Protein AF-A0A2J0YTH5-F1 (afdb_monomer)

Secondary structure (DSSP, 8-state):
--S-S-HHHHHHHHHHHHHHHS--SGGGGG-BGGGGGGG-SS-GGGS-HHHHHHHHHHHHHHHS---BTTTTB----

Mean predicted aligned error: 3.34 Å

pLDDT: mean 93.42, std 8.61, range [51.75, 98.12]

Organism: Rhizobium meliloti (NCBI:txid382)

Structure (mmCIF, N/CA/C/O backbone):
data_AF-A0A2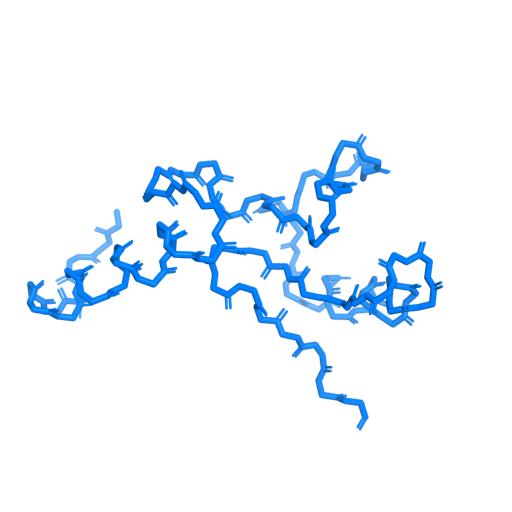J0YTH5-F1
#
_entry.id   AF-A0A2J0YTH5-F1
#
loop_
_atom_site.group_PDB
_atom_site.id
_atom_site.type_symbol
_atom_site.label_atom_id
_atom_site.label_alt_id
_atom_site.label_comp_id
_atom_site.label_asym_id
_atom_site.label_entity_id
_atom_site.label_seq_id
_atom_site.pdbx_PDB_ins_code
_atom_site.Cartn_x
_atom_site.Cartn_y
_atom_site.Cartn_z
_atom_site.occupancy
_atom_site.B_iso_or_equiv
_atom_site.auth_seq_id
_atom_site.auth_comp_id
_atom_site.auth_asym_id
_atom_site.auth_atom_id
_atom_site.pdbx_PDB_model_num
ATOM 1 N N . MET A 1 1 ? -17.529 1.520 4.084 1.00 54.72 1 MET A N 1
ATOM 2 C CA . MET A 1 1 ? -17.053 0.174 4.468 1.00 54.72 1 MET A CA 1
ATOM 3 C C . MET A 1 1 ? -18.104 -0.428 5.375 1.00 54.72 1 MET A C 1
ATOM 5 O O . MET A 1 1 ? -18.558 0.274 6.271 1.00 54.72 1 MET A O 1
ATOM 9 N N . THR A 1 2 ? -18.543 -1.657 5.114 1.00 51.75 2 THR A N 1
ATOM 10 C CA . THR A 1 2 ? -19.417 -2.403 6.028 1.00 51.75 2 THR A CA 1
ATOM 11 C C . THR A 1 2 ? -18.738 -2.448 7.397 1.00 51.75 2 THR A C 1
ATOM 13 O O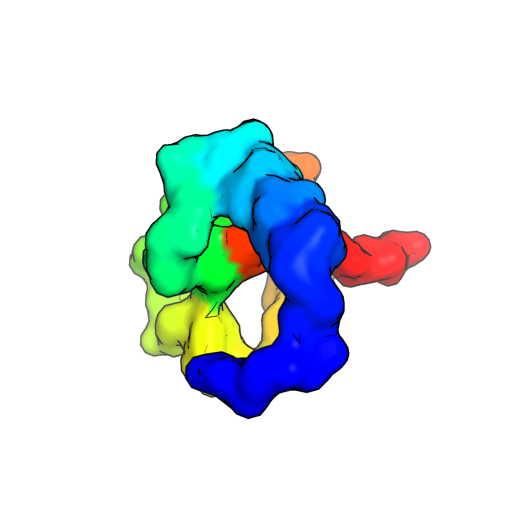 . THR A 1 2 ? -17.534 -2.693 7.468 1.00 51.75 2 THR A O 1
ATOM 16 N N . GLN A 1 3 ? -19.461 -2.143 8.473 1.00 69.25 3 GLN A N 1
ATOM 17 C CA . GLN A 1 3 ? -18.898 -1.991 9.820 1.00 69.25 3 GLN A CA 1
ATOM 18 C C . GLN A 1 3 ? -18.670 -3.365 10.478 1.00 69.25 3 GLN A C 1
ATOM 20 O O . GLN A 1 3 ? -19.156 -3.650 11.563 1.00 69.25 3 GLN A O 1
ATOM 25 N N . THR A 1 4 ? -17.974 -4.256 9.771 1.00 87.62 4 THR A N 1
ATOM 26 C CA . THR A 1 4 ? -17.676 -5.630 10.204 1.00 87.62 4 THR A CA 1
ATOM 27 C C . THR A 1 4 ? -16.408 -5.711 11.050 1.00 87.62 4 THR A C 1
ATOM 29 O O . THR A 1 4 ? -16.084 -6.773 11.571 1.00 87.62 4 THR A O 1
ATOM 32 N N . VAL A 1 5 ? -15.670 -4.605 11.167 1.00 88.75 5 VAL A N 1
ATOM 33 C CA . VAL A 1 5 ? -14.448 -4.506 11.967 1.00 88.75 5 VAL A CA 1
ATOM 34 C C . VAL A 1 5 ? -14.805 -3.888 13.322 1.00 88.75 5 VAL A C 1
ATOM 36 O O . VAL A 1 5 ? -15.312 -2.764 13.342 1.00 88.75 5 VAL A O 1
ATOM 39 N N . PRO A 1 6 ? -14.546 -4.575 14.452 1.00 94.75 6 PRO A N 1
ATOM 40 C CA . PRO A 1 6 ? -14.758 -4.007 15.780 1.00 94.75 6 PRO A CA 1
ATOM 41 C C . PRO A 1 6 ? -13.981 -2.693 15.975 1.00 94.75 6 PRO A C 1
ATOM 43 O O . PRO A 1 6 ? -12.864 -2.580 15.462 1.00 94.75 6 PRO A O 1
ATOM 46 N N . PRO A 1 7 ? -14.492 -1.726 16.763 1.00 93.31 7 PRO A N 1
ATOM 47 C CA . PRO A 1 7 ? -13.859 -0.412 16.913 1.00 93.31 7 PRO A CA 1
ATOM 48 C C . PRO A 1 7 ? -12.377 -0.467 17.309 1.00 93.31 7 PRO A C 1
ATOM 50 O O . PRO A 1 7 ? -11.553 0.211 16.700 1.00 93.31 7 PRO A O 1
ATOM 53 N N . GLY A 1 8 ? -12.011 -1.333 18.261 1.00 95.38 8 GLY A N 1
ATOM 54 C CA . GLY A 1 8 ? -10.613 -1.492 18.680 1.00 95.38 8 GLY A CA 1
ATOM 55 C C . GLY A 1 8 ? -9.698 -2.014 17.566 1.00 95.38 8 GLY A C 1
ATOM 56 O O . GLY A 1 8 ? -8.574 -1.543 17.415 1.00 95.38 8 GLY A O 1
ATOM 57 N N . ALA A 1 9 ? -10.192 -2.930 16.728 1.00 95.25 9 ALA A N 1
ATOM 58 C CA . ALA A 1 9 ? -9.441 -3.419 15.574 1.00 95.25 9 ALA A CA 1
ATOM 59 C C . ALA A 1 9 ? -9.294 -2.331 14.499 1.00 95.25 9 ALA A C 1
ATOM 61 O O . ALA A 1 9 ? -8.228 -2.203 13.906 1.00 95.25 9 ALA A O 1
ATOM 62 N N . ALA A 1 10 ? -10.321 -1.502 14.284 1.00 93.44 10 ALA A N 1
ATOM 63 C CA . ALA A 1 10 ? -10.236 -0.371 13.363 1.00 93.44 10 ALA A CA 1
ATOM 64 C C . ALA A 1 10 ? -9.173 0.649 13.812 1.00 93.44 10 ALA A C 1
ATOM 66 O O . ALA A 1 10 ? -8.386 1.106 12.988 1.00 93.44 10 ALA A O 1
ATOM 67 N N . MET A 1 11 ? -9.082 0.935 15.116 1.00 95.56 11 MET A N 1
ATOM 68 C CA . MET A 1 11 ? -8.037 1.806 15.670 1.00 95.56 11 MET A CA 1
ATOM 69 C C . MET A 1 11 ? -6.630 1.240 15.452 1.00 95.56 11 MET A C 1
ATOM 71 O O . MET A 1 11 ? -5.730 1.974 15.048 1.00 95.56 11 MET A O 1
ATOM 75 N N . LEU A 1 12 ? -6.437 -0.064 15.677 1.00 96.62 12 LEU A N 1
ATOM 76 C CA . LEU A 1 12 ? -5.154 -0.722 15.418 1.00 96.62 12 LEU A CA 1
ATOM 77 C C . LEU A 1 12 ? -4.777 -0.650 13.932 1.00 96.62 12 LEU A C 1
ATOM 79 O O . LEU A 1 12 ? -3.638 -0.354 13.586 1.00 96.62 12 LEU A O 1
ATOM 83 N N . LEU A 1 13 ? -5.741 -0.886 13.046 1.00 95.06 13 LEU A N 1
ATOM 84 C CA . LEU A 1 13 ? -5.540 -0.789 11.606 1.00 95.06 13 LEU A CA 1
ATOM 85 C C . LEU A 1 13 ? -5.225 0.646 11.150 1.00 95.06 13 LEU A C 1
ATOM 87 O O . LEU A 1 13 ? -4.444 0.822 10.219 1.00 95.06 13 LEU A O 1
ATOM 91 N N . ASP A 1 14 ? -5.798 1.672 11.776 1.00 95.75 14 ASP A N 1
ATOM 92 C CA . ASP A 1 14 ? -5.436 3.069 11.511 1.00 95.75 14 ASP A CA 1
ATOM 93 C C . ASP A 1 14 ? -4.002 3.367 11.948 1.00 95.75 14 ASP A C 1
ATOM 95 O O . ASP A 1 14 ? -3.237 3.929 11.164 1.00 95.75 14 ASP A O 1
ATOM 99 N N . PHE A 1 15 ? -3.631 2.926 13.153 1.00 97.00 15 PHE A N 1
ATOM 100 C CA . PHE A 1 15 ? -2.279 3.070 13.690 1.00 97.00 15 PHE A CA 1
ATOM 101 C C . PHE A 1 15 ? -1.228 2.415 12.784 1.00 97.00 15 PHE A C 1
ATOM 103 O O . PHE A 1 15 ? -0.231 3.050 12.447 1.00 97.00 15 PHE A O 1
ATOM 110 N N . ILE A 1 16 ? -1.471 1.180 12.326 1.00 97.00 16 ILE A N 1
ATOM 111 C CA . ILE A 1 16 ? -0.548 0.481 11.420 1.00 97.00 16 ILE A CA 1
ATOM 112 C C . ILE A 1 16 ? -0.400 1.247 10.100 1.00 97.00 16 ILE A C 1
ATOM 114 O O . ILE A 1 16 ? 0.719 1.463 9.656 1.00 97.00 16 ILE A O 1
ATOM 118 N N . ARG A 1 17 ? -1.491 1.713 9.475 1.00 97.00 17 ARG A N 1
ATOM 119 C CA . ARG A 1 17 ? -1.388 2.450 8.196 1.00 97.00 17 ARG A CA 1
ATOM 120 C C . ARG A 1 17 ? -0.642 3.770 8.338 1.00 97.00 17 ARG A C 1
ATOM 122 O O . ARG A 1 17 ? 0.121 4.152 7.454 1.00 97.00 17 ARG A O 1
ATOM 129 N N . GLU A 1 18 ? -0.866 4.473 9.439 1.00 97.25 18 GLU A N 1
ATOM 130 C CA . GLU A 1 18 ? -0.134 5.698 9.734 1.00 97.25 18 GLU A CA 1
ATOM 131 C C . GLU A 1 18 ? 1.364 5.427 9.915 1.00 97.25 18 GLU A C 1
ATOM 133 O O . GLU A 1 18 ? 2.172 6.151 9.338 1.00 97.25 18 GLU A O 1
ATOM 138 N N . ALA A 1 19 ? 1.736 4.349 10.609 1.00 97.50 19 ALA A N 1
ATOM 139 C CA . ALA A 1 19 ? 3.131 3.946 10.769 1.00 97.50 19 ALA A CA 1
ATOM 140 C C . ALA A 1 19 ? 3.787 3.496 9.449 1.00 97.50 19 ALA A C 1
ATOM 142 O O . ALA A 1 19 ? 4.918 3.876 9.163 1.00 97.50 19 ALA A O 1
ATOM 143 N N . GLU A 1 20 ? 3.078 2.710 8.638 1.00 96.94 20 GLU A N 1
ATOM 144 C CA . GLU A 1 20 ? 3.612 2.119 7.405 1.00 96.94 20 GLU A CA 1
ATOM 145 C C . GLU A 1 20 ? 3.761 3.139 6.271 1.00 96.94 20 GLU A C 1
ATOM 147 O O . GLU A 1 20 ? 4.735 3.112 5.519 1.00 96.94 20 GLU A O 1
ATOM 152 N N . VAL A 1 21 ? 2.774 4.024 6.098 1.00 97.06 21 VAL A N 1
ATOM 153 C CA . VAL A 1 21 ? 2.699 4.887 4.908 1.00 97.06 21 VAL A CA 1
ATOM 154 C C . VAL A 1 21 ? 2.376 6.350 5.215 1.00 97.06 21 VAL A C 1
ATOM 156 O O . VAL A 1 21 ? 2.091 7.124 4.300 1.00 97.06 21 VAL A O 1
ATOM 159 N N . GLY A 1 22 ? 2.405 6.746 6.490 1.00 96.31 22 GLY A N 1
ATOM 160 C CA . GLY A 1 22 ? 2.224 8.136 6.921 1.00 96.31 22 GLY A CA 1
ATOM 161 C C . GLY A 1 22 ? 0.788 8.653 6.810 1.00 96.31 22 GLY A C 1
ATOM 162 O O . GLY A 1 22 ? 0.558 9.859 6.872 1.00 96.31 22 GLY A O 1
ATOM 163 N N . SER A 1 23 ? -0.199 7.778 6.588 1.00 94.62 23 SER A N 1
ATOM 164 C CA . SER A 1 23 ? -1.599 8.189 6.479 1.00 94.62 23 SER A CA 1
ATOM 165 C C . SER A 1 23 ? -2.572 7.069 6.821 1.00 94.62 23 SER A C 1
ATOM 167 O O . SER A 1 23 ? -2.467 5.956 6.318 1.00 94.62 23 SER A O 1
ATOM 169 N N . LYS A 1 24 ? -3.619 7.409 7.575 1.00 93.44 24 LYS A N 1
ATOM 170 C CA . LYS A 1 24 ? -4.818 6.572 7.765 1.00 93.44 24 LYS A CA 1
ATOM 171 C C . LYS A 1 24 ? -5.912 6.810 6.714 1.00 93.44 24 LYS A C 1
ATOM 173 O O . LYS A 1 24 ? -6.942 6.133 6.699 1.00 93.44 24 LYS A O 1
ATOM 178 N N . GLY A 1 25 ? -5.723 7.782 5.821 1.00 93.62 25 GLY A N 1
ATOM 179 C CA . GLY A 1 25 ? -6.697 8.128 4.785 1.00 93.62 25 GLY A CA 1
ATOM 180 C C . GLY A 1 25 ? -6.800 7.064 3.692 1.00 93.62 25 GLY A C 1
ATOM 181 O O . GLY A 1 25 ? -5.988 6.145 3.614 1.00 93.62 25 GLY A O 1
ATOM 182 N N . ARG A 1 26 ? -7.779 7.194 2.792 1.00 93.19 26 ARG A N 1
ATOM 183 C CA . ARG A 1 26 ? -7.965 6.259 1.665 1.00 93.19 26 ARG A CA 1
ATOM 184 C C . ARG A 1 26 ? -6.711 6.126 0.797 1.00 93.19 26 ARG A C 1
ATOM 186 O O . ARG A 1 26 ? -6.414 5.032 0.331 1.00 93.19 26 ARG A O 1
ATOM 193 N N . ALA A 1 27 ? -5.986 7.223 0.582 1.00 94.62 27 ALA A N 1
ATOM 194 C CA . ALA A 1 27 ? -4.794 7.249 -0.266 1.00 94.62 27 ALA A CA 1
ATOM 195 C C . ALA A 1 27 ? -3.689 6.279 0.202 1.00 94.62 27 ALA A C 1
ATOM 197 O O . ALA A 1 27 ? -2.907 5.820 -0.624 1.00 94.62 27 ALA A O 1
ATOM 198 N N . SER A 1 28 ? -3.678 5.893 1.488 1.00 96.69 28 SER A N 1
ATOM 199 C CA . SER A 1 28 ? -2.779 4.855 2.023 1.00 96.69 28 SER A CA 1
ATOM 200 C C . SER A 1 28 ? -2.841 3.546 1.231 1.00 96.69 28 SER A C 1
ATOM 202 O O . SER A 1 28 ? -1.825 2.883 1.044 1.00 96.69 28 SER A O 1
ATOM 204 N N . TYR A 1 29 ? -4.012 3.192 0.694 1.00 97.19 29 TYR A N 1
ATOM 205 C CA . TYR A 1 29 ? -4.203 1.967 -0.078 1.00 97.19 29 TYR A CA 1
ATOM 206 C C . TYR A 1 29 ? -3.581 1.993 -1.476 1.00 97.19 29 TYR A C 1
ATOM 208 O O . TYR A 1 29 ? -3.506 0.936 -2.095 1.00 97.19 29 TYR A O 1
ATOM 216 N N . ASP A 1 30 ? -3.125 3.146 -1.974 1.00 97.50 30 ASP A N 1
ATOM 217 C CA . ASP A 1 30 ? -2.424 3.225 -3.260 1.00 97.50 30 ASP A CA 1
ATOM 218 C C . ASP A 1 30 ? -0.902 3.173 -3.130 1.00 97.50 30 ASP A C 1
ATOM 220 O O . ASP A 1 30 ? -0.221 3.149 -4.148 1.00 97.50 30 ASP A O 1
ATOM 224 N N . VAL A 1 31 ? -0.345 3.171 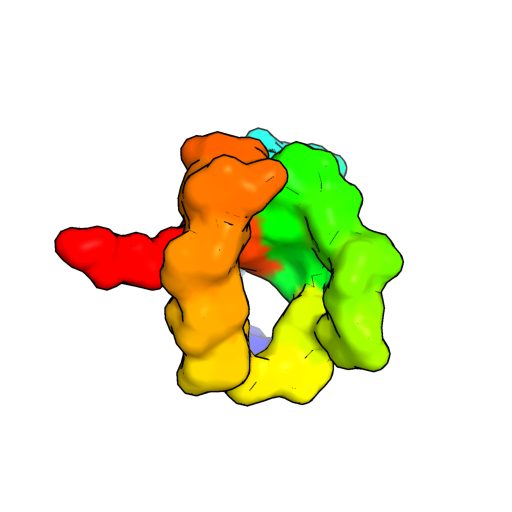-1.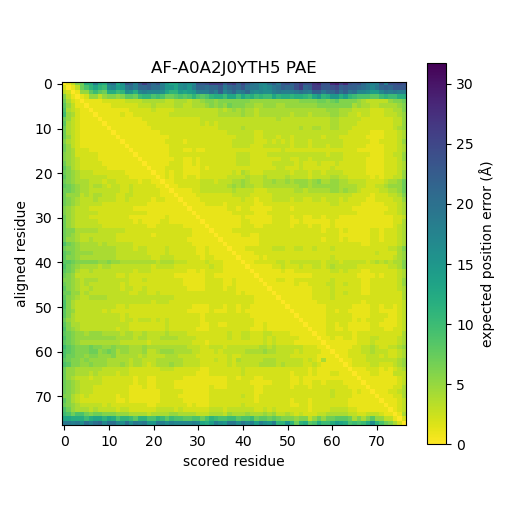918 1.00 98.12 31 VAL A N 1
ATOM 225 C CA . VAL A 1 31 ? 1.101 3.332 -1.730 1.00 98.12 31 VAL A CA 1
ATOM 226 C C . VAL A 1 31 ? 1.852 2.068 -2.133 1.00 98.12 31 VAL A C 1
ATOM 228 O O . VAL A 1 31 ? 1.563 0.975 -1.655 1.00 98.12 31 VAL A O 1
ATOM 231 N N . ILE A 1 32 ? 2.860 2.229 -2.986 1.00 97.94 32 ILE A N 1
ATOM 232 C CA . ILE A 1 32 ? 3.882 1.208 -3.247 1.00 97.94 32 ILE A CA 1
ATOM 233 C C . ILE A 1 32 ? 5.155 1.659 -2.551 1.00 97.94 32 ILE A C 1
ATOM 235 O O . ILE A 1 32 ? 5.450 2.856 -2.564 1.00 97.94 32 ILE A O 1
ATOM 239 N N . TYR A 1 33 ? 5.912 0.719 -1.981 1.00 97.06 33 TYR A N 1
ATOM 240 C CA . TYR A 1 33 ? 7.211 0.988 -1.366 1.00 97.06 33 TYR A CA 1
ATOM 241 C C . TYR A 1 33 ? 8.048 1.985 -2.182 1.00 97.06 33 TYR A C 1
ATOM 243 O O . TYR A 1 33 ? 8.146 1.875 -3.409 1.00 97.06 33 TYR A O 1
ATOM 251 N N . GLY A 1 34 ? 8.622 2.984 -1.506 1.00 96.12 34 GLY A N 1
ATOM 252 C CA . GLY A 1 34 ? 9.370 4.068 -2.152 1.00 96.12 34 GLY A CA 1
ATOM 253 C C . GLY A 1 34 ? 8.510 5.021 -2.996 1.00 96.12 34 GLY A C 1
ATOM 254 O O . GLY A 1 34 ? 9.029 5.662 -3.904 1.00 96.12 34 GLY A O 1
ATOM 255 N N . HIS A 1 35 ? 7.202 5.090 -2.737 1.00 97.00 35 HIS A N 1
ATOM 256 C CA . HIS A 1 35 ? 6.225 5.934 -3.435 1.00 97.00 35 HIS A CA 1
ATOM 257 C C . HIS A 1 35 ? 6.158 5.723 -4.962 1.00 97.00 35 HIS A C 1
ATOM 259 O O . HIS A 1 35 ? 5.967 6.660 -5.740 1.00 97.00 35 HIS A O 1
ATOM 265 N N . ASN A 1 36 ? 6.283 4.472 -5.417 1.00 97.38 36 ASN A N 1
ATOM 266 C CA . ASN A 1 36 ? 6.325 4.128 -6.845 1.00 97.38 36 ASN A CA 1
ATOM 267 C C . ASN A 1 36 ? 4.950 4.074 -7.544 1.00 97.38 36 ASN A C 1
ATOM 269 O O . ASN A 1 36 ? 4.890 3.830 -8.748 1.00 97.38 36 ASN A O 1
ATOM 273 N N . GLN A 1 37 ? 3.841 4.326 -6.845 1.00 96.94 37 GLN A N 1
ATOM 274 C CA . GLN A 1 37 ? 2.482 4.169 -7.384 1.00 96.94 37 GLN A CA 1
ATOM 275 C C . GLN A 1 37 ? 2.153 5.060 -8.585 1.00 96.94 37 GLN A C 1
ATOM 277 O O . GLN A 1 37 ? 1.354 4.667 -9.431 1.00 96.94 37 GLN A O 1
ATOM 282 N N . GLY A 1 38 ? 2.812 6.217 -8.716 1.00 96.31 38 GLY A N 1
ATOM 283 C CA . GLY A 1 38 ? 2.667 7.091 -9.887 1.00 96.31 38 GLY A CA 1
ATOM 284 C C . GLY A 1 38 ? 3.219 6.489 -11.186 1.00 96.31 38 GLY A C 1
ATOM 285 O O . GLY A 1 38 ? 2.968 7.024 -12.259 1.00 96.31 38 GLY A O 1
ATOM 286 N N . LYS A 1 39 ? 3.960 5.377 -11.104 1.00 95.31 39 LYS A N 1
ATOM 287 C CA . LYS A 1 39 ? 4.510 4.653 -12.261 1.00 95.31 39 LYS A CA 1
ATOM 288 C C . LYS A 1 39 ? 3.558 3.587 -12.808 1.00 95.31 39 LYS A C 1
ATOM 290 O O . LYS A 1 39 ? 3.865 2.970 -13.825 1.00 95.31 39 LYS A O 1
ATOM 295 N N . LEU A 1 40 ? 2.436 3.321 -12.135 1.00 95.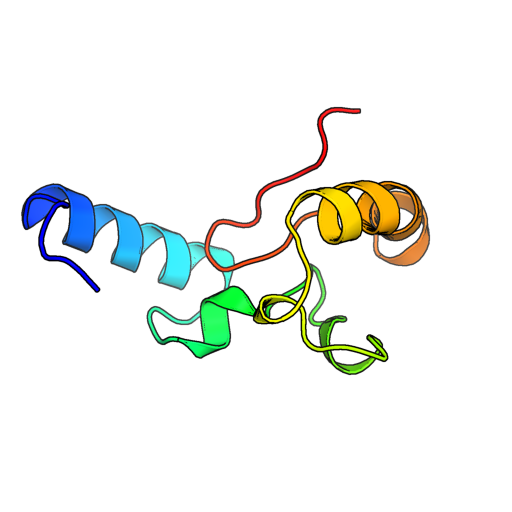62 40 LEU A N 1
ATOM 296 C CA . LEU A 1 40 ? 1.457 2.353 -12.616 1.00 95.62 40 LEU A CA 1
ATOM 297 C C . LEU A 1 40 ? 0.576 2.959 -13.711 1.00 95.62 40 LEU A C 1
ATOM 299 O O . LEU A 1 40 ? 0.092 4.078 -13.589 1.00 95.62 40 LEU A O 1
ATOM 303 N N . THR A 1 41 ? 0.282 2.170 -14.743 1.00 94.56 41 THR A N 1
ATOM 304 C CA . THR A 1 41 ? -0.710 2.524 -15.775 1.00 94.56 41 THR A CA 1
ATOM 305 C C . THR A 1 41 ? -2.150 2.463 -15.260 1.00 94.56 41 THR A C 1
ATOM 307 O O . THR A 1 41 ? -3.055 3.041 -15.855 1.00 94.56 41 THR A O 1
ATOM 310 N N . LYS A 1 42 ? -2.366 1.755 -14.148 1.00 96.25 42 LYS A N 1
ATOM 311 C CA . LYS A 1 42 ? -3.651 1.550 -13.482 1.00 96.25 42 LYS A CA 1
ATOM 312 C C . LYS A 1 42 ? -3.443 1.754 -11.980 1.00 96.25 42 LYS A C 1
ATOM 314 O O . LYS A 1 42 ? -2.528 1.129 -11.446 1.00 96.25 42 LYS A O 1
ATOM 319 N N . PRO A 1 43 ? -4.246 2.576 -11.275 1.00 96.81 43 PRO A N 1
ATOM 320 C CA . PRO A 1 43 ? -4.024 2.791 -9.848 1.00 96.81 43 PRO A CA 1
ATOM 321 C C . PRO A 1 43 ? -4.143 1.478 -9.072 1.00 96.81 43 PRO A C 1
ATOM 323 O O . PRO A 1 43 ? -4.990 0.643 -9.401 1.00 96.81 43 PRO A O 1
ATOM 326 N N . LEU A 1 44 ? -3.327 1.320 -8.028 1.00 97.56 44 LEU A N 1
ATOM 327 C CA . LEU A 1 44 ? -3.187 0.066 -7.283 1.00 97.56 44 LEU A CA 1
ATOM 328 C C . LEU A 1 44 ? -4.537 -0.484 -6.801 1.00 97.56 44 LEU A C 1
ATOM 330 O O . LEU A 1 44 ? -4.837 -1.659 -6.969 1.00 97.56 44 LEU A O 1
ATOM 334 N N . THR A 1 45 ? -5.394 0.383 -6.274 1.00 96.94 45 THR A N 1
ATOM 335 C CA . THR A 1 45 ? -6.732 0.021 -5.776 1.00 96.94 45 THR A CA 1
ATOM 336 C C . THR A 1 45 ? -7.771 -0.322 -6.845 1.00 96.94 45 THR A C 1
ATOM 338 O O . THR A 1 45 ? -8.846 -0.806 -6.503 1.00 96.94 45 THR A O 1
ATOM 341 N N . HIS A 1 46 ? -7.475 -0.104 -8.127 1.00 97.88 46 HIS A N 1
ATOM 342 C CA . HIS A 1 46 ? -8.296 -0.614 -9.228 1.00 97.88 46 HIS A CA 1
ATOM 343 C C . HIS A 1 46 ? -7.814 -1.986 -9.715 1.00 97.88 46 HIS A C 1
ATOM 345 O O . HIS A 1 46 ? -8.489 -2.623 -10.528 1.00 97.88 46 HIS A O 1
ATOM 351 N N . MET A 1 47 ? -6.631 -2.435 -9.285 1.00 97.88 47 MET A N 1
ATOM 352 C CA . MET A 1 47 ? -6.081 -3.731 -9.664 1.00 97.88 47 MET A CA 1
ATOM 353 C C . MET A 1 47 ? -6.753 -4.856 -8.872 1.00 97.88 47 MET A C 1
ATOM 355 O O . MET A 1 47 ? -7.013 -4.730 -7.677 1.00 97.88 47 MET A O 1
ATOM 359 N N . ALA A 1 48 ? -6.991 -5.994 -9.522 1.00 97.31 48 ALA A N 1
ATOM 360 C CA . ALA A 1 48 ? -7.335 -7.214 -8.805 1.00 97.31 48 ALA A CA 1
ATOM 361 C C . ALA A 1 48 ? -6.118 -7.708 -8.005 1.00 97.31 48 ALA A C 1
ATOM 363 O O . ALA A 1 48 ? -4.978 -7.555 -8.445 1.00 97.31 48 ALA A O 1
ATOM 364 N N . ILE A 1 49 ? -6.341 -8.384 -6.874 1.00 95.00 49 ILE A N 1
ATOM 365 C CA . ILE A 1 49 ? -5.248 -8.901 -6.027 1.00 95.00 49 ILE A CA 1
ATOM 366 C C . ILE A 1 49 ? -4.255 -9.759 -6.831 1.00 95.00 49 ILE A C 1
ATOM 368 O O . ILE A 1 49 ? -3.045 -9.610 -6.680 1.00 95.00 49 ILE A O 1
ATOM 372 N N . ALA A 1 50 ? -4.741 -10.591 -7.760 1.00 95.81 50 ALA A N 1
ATOM 373 C CA . ALA A 1 50 ? -3.882 -11.394 -8.634 1.00 95.81 50 ALA A CA 1
ATOM 374 C C . ALA A 1 50 ? -3.000 -10.549 -9.577 1.00 95.81 50 ALA A C 1
ATOM 376 O O . ALA A 1 50 ? -1.881 -10.952 -9.897 1.00 95.81 50 ALA A O 1
ATOM 377 N N . GLU A 1 51 ? -3.477 -9.384 -10.028 1.00 96.94 51 GLU A N 1
ATOM 378 C CA . GLU A 1 51 ? -2.671 -8.436 -10.808 1.00 96.94 51 GLU A CA 1
ATOM 379 C C . GLU A 1 51 ? -1.565 -7.829 -9.938 1.00 96.94 51 GLU A C 1
ATOM 381 O O . GLU A 1 51 ? -0.414 -7.782 -10.373 1.00 96.94 51 GLU A O 1
ATOM 386 N N . VAL A 1 52 ? -1.889 -7.432 -8.700 1.00 96.50 52 VAL A N 1
ATOM 387 C CA . VAL A 1 52 ? -0.916 -6.860 -7.755 1.00 96.50 52 VAL A CA 1
ATOM 388 C C . VAL A 1 52 ? 0.181 -7.870 -7.436 1.00 96.50 52 VAL A C 1
ATOM 390 O O . VAL A 1 52 ? 1.357 -7.568 -7.607 1.00 96.50 52 VAL A O 1
ATOM 393 N N . VAL A 1 53 ? -0.184 -9.102 -7.073 1.00 95.44 53 VAL A N 1
ATOM 394 C CA . VAL A 1 53 ? 0.782 -10.163 -6.741 1.00 95.44 53 VAL A CA 1
ATOM 395 C C . VAL A 1 53 ? 1.696 -10.492 -7.929 1.00 95.44 53 VAL A C 1
ATOM 397 O O . VAL A 1 53 ? 2.893 -10.725 -7.745 1.00 95.44 53 VAL A O 1
ATOM 400 N N . ARG A 1 54 ? 1.181 -10.472 -9.169 1.00 95.12 54 ARG A N 1
ATOM 401 C CA . ARG A 1 54 ? 2.026 -10.630 -10.367 1.00 95.12 54 ARG A CA 1
ATOM 402 C C . ARG A 1 54 ? 2.995 -9.462 -10.546 1.00 95.12 54 ARG A C 1
ATOM 404 O O . ARG A 1 54 ? 4.168 -9.707 -10.820 1.00 95.12 54 ARG A O 1
ATOM 411 N N . ALA A 1 55 ? 2.536 -8.222 -10.380 1.00 95.12 55 ALA A N 1
ATOM 412 C CA . ALA A 1 55 ? 3.380 -7.033 -10.510 1.00 95.12 55 ALA A CA 1
ATOM 413 C C . ALA A 1 55 ? 4.476 -6.977 -9.427 1.00 95.12 55 ALA A C 1
ATOM 415 O O . ALA A 1 55 ? 5.635 -6.683 -9.727 1.00 95.12 55 ALA A O 1
ATOM 416 N N . GLN A 1 56 ? 4.140 -7.378 -8.197 1.00 95.75 56 GLN A N 1
ATOM 417 C CA . GLN A 1 56 ? 5.051 -7.467 -7.052 1.00 95.75 56 GLN A CA 1
ATOM 418 C C . GLN A 1 56 ? 6.309 -8.305 -7.326 1.00 95.75 56 GLN A C 1
ATOM 420 O O . GLN A 1 56 ? 7.372 -7.990 -6.790 1.00 95.75 56 GLN A O 1
ATOM 425 N N . LYS A 1 57 ? 6.233 -9.319 -8.205 1.00 93.69 57 LYS A N 1
ATOM 426 C CA . LYS A 1 57 ? 7.402 -10.110 -8.638 1.00 93.69 57 LYS A CA 1
ATOM 427 C C . LYS A 1 57 ? 8.509 -9.233 -9.242 1.00 93.69 57 LYS A C 1
ATOM 429 O O . LYS A 1 57 ? 9.684 -9.528 -9.050 1.00 93.69 57 LYS A O 1
ATOM 434 N N . GLY A 1 58 ? 8.146 -8.173 -9.967 1.00 93.94 58 GLY A N 1
ATOM 435 C CA . GLY A 1 58 ? 9.099 -7.226 -10.554 1.00 93.94 58 GLY A CA 1
ATOM 436 C C . GLY A 1 58 ? 9.551 -6.128 -9.587 1.00 93.94 58 GLY A C 1
ATOM 437 O O . GLY A 1 58 ? 10.689 -5.666 -9.671 1.00 93.94 58 GLY A O 1
ATOM 438 N N . TRP A 1 59 ? 8.690 -5.730 -8.648 1.00 95.38 59 TRP A N 1
ATOM 439 C CA . TRP A 1 59 ? 8.939 -4.596 -7.752 1.00 95.38 59 TRP A CA 1
ATOM 440 C C . TRP A 1 59 ? 10.087 -4.822 -6.776 1.00 95.38 59 TRP A C 1
ATOM 442 O O . TRP A 1 59 ? 10.879 -3.908 -6.587 1.00 95.38 59 TRP A O 1
ATOM 452 N N . ALA A 1 60 ? 10.252 -6.029 -6.226 1.00 89.88 60 ALA A N 1
ATOM 453 C CA . ALA A 1 60 ? 11.363 -6.306 -5.310 1.00 89.88 60 ALA A CA 1
ATOM 454 C C . ALA A 1 60 ? 12.725 -5.955 -5.936 1.00 89.88 60 ALA A C 1
ATOM 456 O O . ALA A 1 60 ? 13.541 -5.276 -5.320 1.00 89.88 60 ALA A O 1
ATOM 457 N N . ARG A 1 61 ? 12.934 -6.326 -7.206 1.00 91.00 61 ARG A N 1
ATOM 458 C CA . ARG A 1 61 ? 14.157 -5.989 -7.944 1.00 91.00 61 ARG A CA 1
ATOM 459 C C . ARG A 1 61 ? 14.216 -4.514 -8.353 1.00 91.00 61 ARG A C 1
ATOM 461 O O . ARG A 1 61 ? 15.290 -3.928 -8.334 1.00 91.00 61 ARG A O 1
ATOM 468 N N . ALA A 1 62 ? 13.092 -3.931 -8.765 1.00 93.50 62 ALA A N 1
ATOM 469 C CA . ALA A 1 62 ? 13.054 -2.570 -9.303 1.00 93.50 62 ALA A CA 1
ATOM 470 C C . ALA A 1 62 ? 13.052 -1.468 -8.227 1.00 93.50 62 ALA A C 1
ATOM 472 O O . ALA A 1 62 ? 13.407 -0.327 -8.519 1.00 93.50 62 ALA A O 1
ATOM 473 N N . HIS A 1 63 ? 12.581 -1.775 -7.018 1.00 93.06 63 HIS A N 1
ATOM 474 C CA . HIS A 1 63 ? 12.295 -0.803 -5.958 1.00 93.06 63 HIS A CA 1
ATOM 475 C C . HIS A 1 63 ? 12.937 -1.176 -4.613 1.00 93.06 63 HIS A C 1
ATOM 477 O O . HIS A 1 63 ? 12.905 -0.363 -3.699 1.00 93.06 63 HIS A O 1
ATOM 483 N N . GLY A 1 64 ? 13.498 -2.383 -4.471 1.00 92.44 64 GLY A N 1
ATOM 484 C CA . GLY A 1 64 ? 14.087 -2.888 -3.223 1.00 92.44 64 GLY A CA 1
ATOM 485 C C . GLY A 1 64 ? 13.099 -3.612 -2.301 1.00 92.44 64 GLY A C 1
ATOM 486 O O . GLY A 1 64 ? 13.518 -4.338 -1.406 1.00 92.44 64 GLY A O 1
ATOM 487 N N . SER A 1 65 ? 11.792 -3.479 -2.540 1.00 94.31 65 SER A N 1
ATOM 488 C CA . SER A 1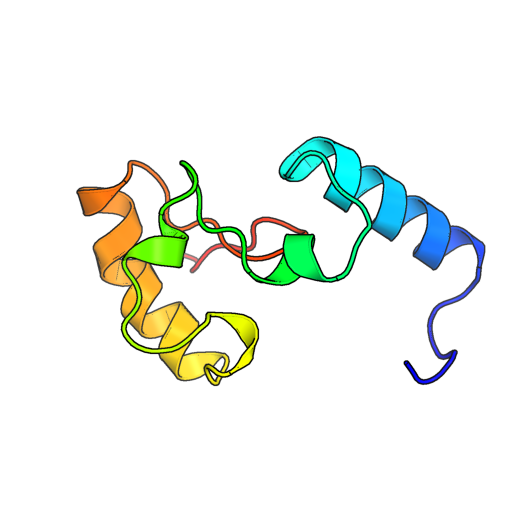 65 ? 10.736 -4.232 -1.857 1.00 94.31 65 SER A CA 1
ATOM 489 C C . SER A 1 65 ? 9.508 -4.363 -2.757 1.00 94.31 65 SER A C 1
ATOM 491 O O . SER A 1 65 ? 9.276 -3.544 -3.648 1.00 94.31 65 SER A O 1
ATOM 493 N N . SER A 1 66 ? 8.715 -5.412 -2.538 1.00 96.31 66 SER A N 1
ATOM 494 C CA . SER A 1 66 ? 7.424 -5.604 -3.202 1.00 96.31 66 SER A CA 1
ATOM 495 C C . SER A 1 66 ? 6.240 -5.061 -2.398 1.00 96.31 66 SER A C 1
ATOM 497 O O . SER A 1 66 ? 5.099 -5.299 -2.784 1.00 96.31 66 SER A O 1
ATOM 499 N N . ALA A 1 67 ? 6.478 -4.414 -1.259 1.00 97.31 67 ALA A N 1
ATOM 500 C CA . ALA A 1 67 ? 5.419 -3.977 -0.359 1.00 97.31 67 ALA A CA 1
ATOM 501 C C . ALA A 1 67 ? 4.461 -2.960 -1.004 1.00 97.31 67 ALA A C 1
ATOM 50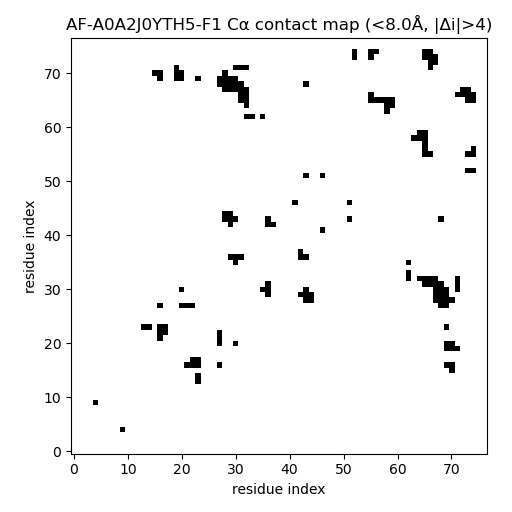3 O O . ALA A 1 67 ? 4.876 -2.071 -1.759 1.00 97.31 67 ALA A O 1
ATOM 504 N N . ALA A 1 68 ? 3.163 -3.135 -0.741 1.00 97.50 68 ALA A N 1
ATOM 505 C CA . ALA A 1 68 ? 2.110 -2.310 -1.320 1.00 97.50 68 ALA A CA 1
ATOM 506 C C . ALA A 1 68 ? 0.853 -2.206 -0.438 1.00 97.50 68 ALA A C 1
ATOM 508 O O . ALA A 1 68 ? 0.558 -3.074 0.385 1.00 97.50 68 ALA A O 1
ATOM 509 N N . GLY A 1 69 ? 0.079 -1.146 -0.661 1.00 97.75 69 GLY A N 1
ATOM 510 C CA . GLY A 1 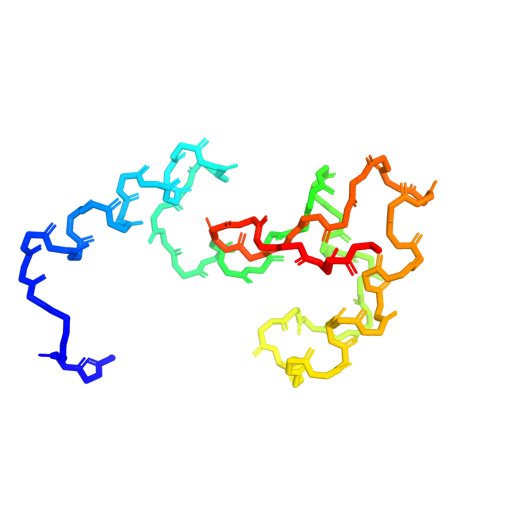69 ? -1.137 -0.822 0.077 1.00 97.75 69 GLY A CA 1
ATOM 511 C C . GLY A 1 69 ? -0.866 -0.264 1.476 1.00 97.75 69 GLY A C 1
ATOM 512 O O . GLY A 1 69 ? 0.276 -0.138 1.914 1.00 97.75 69 GLY A O 1
ATOM 513 N N . GLY A 1 70 ? -1.942 0.046 2.206 1.00 97.38 70 GLY A N 1
ATOM 514 C CA . GLY A 1 70 ? -1.841 0.707 3.512 1.00 97.38 70 GLY A CA 1
ATOM 515 C C . GLY A 1 70 ? -1.141 -0.132 4.583 1.00 97.38 70 GLY A C 1
ATOM 516 O O . GLY A 1 70 ? -0.588 0.428 5.516 1.00 97.38 70 GLY A O 1
ATOM 517 N N . TYR A 1 71 ? -1.139 -1.457 4.431 1.00 96.94 71 TYR A N 1
ATOM 518 C CA . TYR A 1 71 ? -0.488 -2.397 5.353 1.00 96.94 71 TYR A CA 1
ATOM 519 C C . TYR A 1 71 ? 0.771 -3.033 4.758 1.00 96.94 71 TYR A C 1
ATOM 521 O O . TYR A 1 71 ? 1.215 -4.065 5.249 1.00 96.94 71 TYR A O 1
ATOM 529 N N . GLN A 1 72 ? 1.277 -2.476 3.649 1.00 97.31 72 GLN A N 1
ATOM 530 C CA . GLN A 1 72 ? 2.530 -2.894 3.015 1.00 97.31 72 GLN A CA 1
ATOM 531 C C . GLN A 1 72 ? 2.635 -4.417 2.799 1.00 97.31 72 GLN A C 1
ATOM 533 O O . GLN A 1 72 ? 3.692 -5.019 2.969 1.00 97.31 72 GLN A O 1
ATOM 538 N N . PHE A 1 73 ? 1.536 -5.059 2.379 1.00 96.12 73 PHE A N 1
ATOM 539 C CA . PHE A 1 73 ? 1.524 -6.506 2.171 1.00 96.12 73 PHE A CA 1
ATOM 540 C C . PHE A 1 73 ? 2.466 -6.891 1.030 1.00 96.12 73 PHE A C 1
ATOM 542 O O . PHE A 1 73 ? 2.653 -6.151 0.058 1.00 9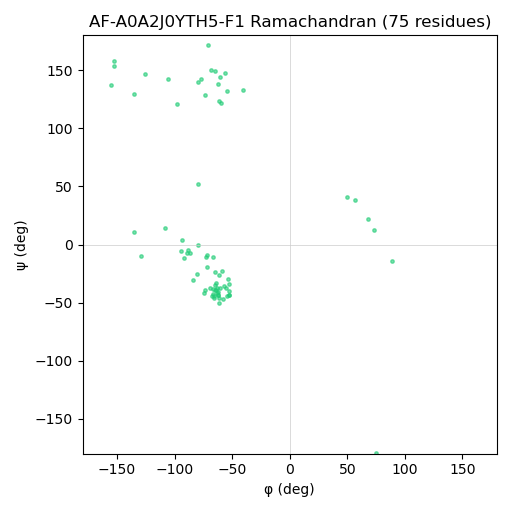6.12 73 PHE A O 1
ATOM 549 N N . MET A 1 74 ? 3.037 -8.086 1.132 1.00 95.25 74 MET A N 1
ATOM 550 C CA . MET A 1 74 ? 4.063 -8.560 0.214 1.00 95.25 74 MET A CA 1
ATOM 551 C C . MET A 1 74 ? 3.674 -9.905 -0.381 1.00 95.25 74 MET A C 1
ATOM 553 O O . MET A 1 74 ? 3.067 -10.752 0.276 1.00 95.25 74 MET A O 1
ATOM 557 N N . ARG A 1 75 ? 4.078 -10.123 -1.633 1.00 89.69 75 ARG A N 1
ATOM 558 C CA . ARG A 1 75 ? 4.121 -11.462 -2.211 1.00 89.69 75 ARG A CA 1
ATOM 559 C C . ARG A 1 75 ? 5.110 -12.300 -1.393 1.00 89.69 75 ARG A C 1
ATOM 561 O O . ARG A 1 75 ? 6.280 -11.934 -1.317 1.00 89.69 75 ARG A O 1
ATOM 568 N N . ALA A 1 76 ? 4.658 -13.429 -0.847 1.00 81.19 76 ALA A N 1
ATOM 569 C CA . ALA A 1 76 ? 5.554 -14.440 -0.290 1.00 81.19 76 ALA A CA 1
ATOM 570 C C . ALA A 1 76 ? 6.492 -14.935 -1.403 1.00 81.19 76 ALA A C 1
ATOM 572 O O . ALA A 1 76 ? 6.028 -15.339 -2.478 1.00 81.19 76 ALA A O 1
ATOM 573 N N . THR A 1 77 ? 7.797 -14.785 -1.188 1.00 60.62 77 THR A N 1
ATOM 574 C CA . THR A 1 77 ? 8.835 -15.141 -2.164 1.00 60.62 77 THR A CA 1
ATOM 575 C C . THR A 1 77 ? 9.054 -16.632 -2.233 1.00 60.62 77 THR A C 1
ATOM 577 O O . THR A 1 77 ? 9.235 -17.226 -1.148 1.00 60.62 77 THR A O 1
#

Sequence (77 aa):
MTQTVPPGAAMLLDFIREAEVGSKGRASYDVIYGHNQGKLTKPLTHMAIAEVVRAQKGWARAHGSSAAGGYQFMRAT

Radius of gyration: 12.95 Å; Cα contacts (8 Å, |Δi|>4): 87; chains: 1; bounding box: 34×23×34 Å

Foldseek 3Di:
DPPPAPPVRLVVLLVLLCVPPVGSDPCQFQAFQVRCQVVDPDGNVVDDPVRLLVVLVVCCVVPVHSFGGSNRDHNDD

InterPro domains:
  IPR023346 Lysozyme-like domain superfamily [SSF53955] (4-77)

Solvent-accessible surface area (backbone atoms only — not comparable to full-atom values): 4476 Å² total; per-residue (Å²): 128,84,86,82,61,56,70,72,57,48,52,52,54,36,51,46,12,30,72,71,60,74,28,67,54,78,70,20,44,41,36,25,52,89,70,48,42,85,76,49,99,58,57,57,77,78,50,53,71,70,56,49,50,59,52,27,71,53,29,34,80,76,58,75,41,35,28,32,31,28,77,47,51,60,65,86,127